Protein AF-A0A2R7NJY9-F1 (afdb_monomer)

pLDDT: mean 82.01, std 17.94, range [40.34, 98.06]

Structure (mmCIF, N/CA/C/O backbone):
data_AF-A0A2R7NJY9-F1
#
_entry.id   AF-A0A2R7NJY9-F1
#
loop_
_atom_site.group_PDB
_atom_site.id
_atom_site.type_symbol
_atom_site.label_atom_id
_atom_site.label_alt_id
_atom_site.label_comp_id
_atom_site.label_asym_id
_atom_site.label_entity_id
_atom_site.label_seq_id
_atom_site.pdbx_PDB_ins_code
_atom_site.Cartn_x
_atom_site.Cartn_y
_atom_site.Cartn_z
_atom_site.occupancy
_atom_site.B_iso_or_equiv
_atom_site.auth_seq_id
_atom_site.auth_comp_id
_atom_site.auth_asym_id
_atom_site.auth_atom_id
_atom_site.pdbx_PDB_model_num
ATOM 1 N N . MET A 1 1 ? -14.572 1.959 19.812 1.00 55.28 1 MET A N 1
ATOM 2 C CA . MET A 1 1 ? -13.324 1.965 19.019 1.00 55.28 1 MET A CA 1
ATOM 3 C C . MET A 1 1 ? -13.523 2.936 17.873 1.00 55.28 1 MET A C 1
ATOM 5 O O . MET A 1 1 ? -14.513 2.808 17.166 1.00 55.28 1 MET A O 1
ATOM 9 N N . THR A 1 2 ? -12.665 3.939 17.726 1.00 60.69 2 THR A N 1
ATOM 10 C CA . THR A 1 2 ? -12.685 4.832 16.561 1.00 60.69 2 THR A CA 1
ATOM 11 C C . THR A 1 2 ? -12.319 4.016 15.322 1.00 60.69 2 THR A C 1
ATOM 13 O O .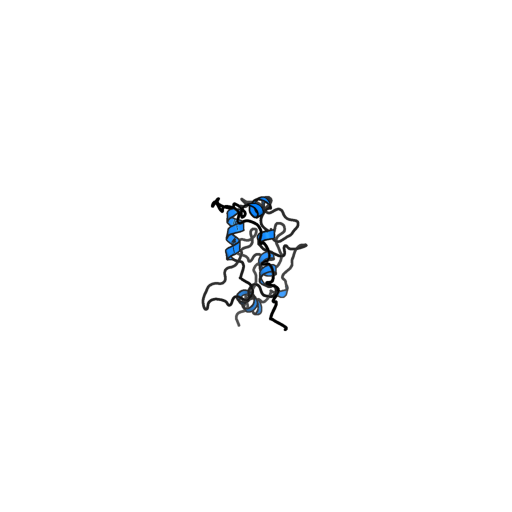 THR A 1 2 ? -11.205 3.511 15.219 1.00 60.69 2 THR A O 1
ATOM 16 N N . SER A 1 3 ? -13.273 3.818 14.407 1.00 81.19 3 SER A N 1
ATOM 17 C CA . SER A 1 3 ? -12.991 3.153 13.130 1.00 81.19 3 SER A CA 1
ATOM 18 C C . SER A 1 3 ? -12.286 4.140 12.207 1.00 81.19 3 SER A C 1
ATOM 20 O O . SER A 1 3 ? -12.718 5.291 12.104 1.00 81.19 3 SER A O 1
ATOM 22 N N . TRP A 1 4 ? -11.242 3.697 11.520 1.00 94.38 4 TRP A N 1
ATOM 23 C CA . TRP A 1 4 ? -10.560 4.488 10.498 1.00 94.38 4 TRP A CA 1
ATOM 24 C C . TRP A 1 4 ? -10.798 3.878 9.115 1.00 94.38 4 TRP A C 1
ATOM 26 O O . TRP A 1 4 ? -11.301 2.758 8.999 1.00 94.38 4 TRP A O 1
ATOM 36 N N . LYS A 1 5 ? -10.476 4.626 8.057 1.00 96.62 5 LYS A N 1
ATOM 37 C CA . LYS A 1 5 ? -10.644 4.183 6.669 1.00 96.62 5 LYS A CA 1
ATOM 38 C C . LYS A 1 5 ? -9.383 4.427 5.857 1.00 96.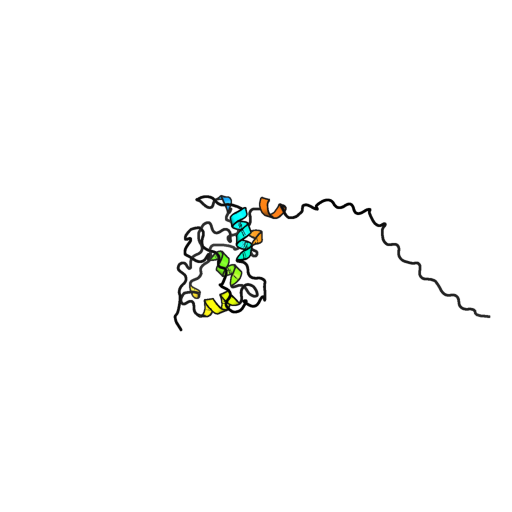62 5 LYS A C 1
ATOM 40 O O . LYS A 1 5 ? -8.704 5.440 6.033 1.00 96.62 5 LYS A O 1
ATOM 45 N N . LEU A 1 6 ? -9.109 3.518 4.929 1.00 96.56 6 LEU A N 1
ATOM 46 C CA . LEU A 1 6 ? -8.168 3.754 3.844 1.00 96.56 6 LEU A CA 1
ATOM 47 C C . LEU A 1 6 ? -8.738 4.826 2.909 1.00 96.56 6 LEU A C 1
ATOM 49 O O . LEU A 1 6 ? -9.911 4.753 2.541 1.00 96.56 6 LEU A O 1
ATOM 53 N N . LYS A 1 7 ? -7.901 5.783 2.494 1.00 96.50 7 LYS A N 1
ATOM 54 C CA . LYS A 1 7 ? -8.272 6.802 1.495 1.00 96.50 7 LYS A CA 1
ATOM 55 C C . LYS A 1 7 ? -8.524 6.207 0.110 1.00 96.50 7 LYS A C 1
ATOM 57 O O . LYS A 1 7 ? -9.349 6.717 -0.634 1.00 96.50 7 LYS A O 1
ATOM 62 N N . GLN A 1 8 ? -7.835 5.113 -0.207 1.00 96.12 8 GLN A N 1
ATOM 63 C CA . GLN A 1 8 ? -8.018 4.360 -1.439 1.00 96.12 8 GLN A CA 1
ATOM 64 C C . GLN A 1 8 ? -8.007 2.863 -1.143 1.00 96.12 8 GLN A C 1
ATOM 66 O O . GLN A 1 8 ? -7.253 2.392 -0.290 1.00 96.12 8 GLN A O 1
ATOM 71 N N . THR A 1 9 ? -8.825 2.117 -1.873 1.00 97.31 9 THR A N 1
ATOM 72 C CA . THR A 1 9 ? -8.912 0.655 -1.760 1.00 97.31 9 THR A CA 1
ATOM 73 C C . THR A 1 9 ? -8.623 -0.049 -3.084 1.00 97.31 9 THR A C 1
ATOM 75 O O . THR A 1 9 ? -8.345 -1.244 -3.102 1.00 97.31 9 THR A O 1
ATOM 78 N N . ALA A 1 10 ? -8.615 0.688 -4.197 1.00 97.69 10 ALA A N 1
ATOM 79 C CA . ALA A 1 10 ? -8.222 0.180 -5.504 1.00 97.69 10 ALA A CA 1
ATOM 80 C C . ALA A 1 10 ? -6.726 0.393 -5.744 1.00 97.69 10 ALA A C 1
ATOM 82 O O . ALA A 1 10 ? -6.212 1.492 -5.541 1.00 97.69 10 ALA A O 1
ATOM 83 N N . GLN A 1 11 ? -6.038 -0.640 -6.223 1.00 97.38 11 GLN A N 1
ATOM 84 C CA . GLN A 1 11 ? -4.660 -0.513 -6.684 1.00 97.38 11 GLN A CA 1
ATOM 85 C C . GLN A 1 11 ? -4.563 0.415 -7.905 1.00 97.38 11 GLN A C 1
ATOM 87 O O . GLN A 1 11 ? -5.423 0.377 -8.791 1.00 97.38 11 GLN A O 1
ATOM 92 N N . CYS A 1 12 ? -3.507 1.230 -7.960 1.00 94.44 12 CYS A N 1
ATOM 93 C CA . CYS A 1 12 ? -3.205 2.089 -9.103 1.00 94.44 12 CYS A CA 1
ATOM 94 C C . CYS A 1 12 ? -2.844 1.285 -10.360 1.00 94.44 12 CYS A C 1
ATOM 96 O O . CYS A 1 12 ? -2.425 0.126 -10.282 1.00 94.44 12 CYS A O 1
ATOM 98 N N . ALA A 1 13 ? -3.016 1.902 -11.533 1.00 93.38 13 ALA A N 1
ATOM 99 C CA . ALA A 1 13 ? -2.754 1.238 -12.807 1.00 93.38 13 ALA A CA 1
ATOM 100 C C . ALA A 1 13 ? -1.255 0.968 -12.993 1.00 93.38 13 ALA A C 1
ATOM 102 O O . ALA A 1 13 ? -0.884 -0.131 -13.387 1.00 93.38 13 ALA A O 1
ATOM 103 N N . LYS A 1 14 ? -0.385 1.914 -12.628 1.00 92.56 14 LYS A N 1
ATOM 104 C CA . LYS A 1 14 ? 1.073 1.781 -12.780 1.00 92.56 14 LYS A CA 1
ATOM 105 C C . LYS A 1 14 ? 1.782 1.316 -11.503 1.00 92.56 14 LYS A C 1
ATOM 107 O O . LYS A 1 14 ? 2.902 1.719 -11.220 1.00 92.56 14 LYS A O 1
ATOM 112 N N . CYS A 1 15 ? 1.124 0.507 -10.669 1.00 94.12 15 CYS A N 1
ATOM 113 C CA . CYS A 1 15 ? 1.724 0.030 -9.419 1.00 94.12 15 CYS A CA 1
ATOM 114 C C . CYS A 1 15 ? 2.919 -0.908 -9.689 1.00 94.12 15 CYS A C 1
ATOM 116 O O . CYS A 1 15 ? 2.684 -1.953 -10.294 1.00 94.12 15 CYS A O 1
ATOM 118 N N . PRO A 1 16 ? 4.132 -0.641 -9.156 1.00 94.31 16 PRO A N 1
ATOM 119 C CA . PRO A 1 16 ? 5.288 -1.542 -9.288 1.00 94.31 16 PRO A CA 1
ATOM 120 C C . PRO A 1 16 ? 5.100 -2.935 -8.692 1.00 94.31 16 PRO A C 1
ATOM 122 O O . PRO A 1 16 ? 5.879 -3.835 -8.961 1.00 94.31 16 PRO A O 1
ATOM 125 N N . TRP A 1 17 ? 4.089 -3.118 -7.841 1.00 96.25 17 TRP A N 1
ATOM 126 C CA . TRP A 1 17 ? 3.757 -4.433 -7.299 1.00 96.25 17 TRP A CA 1
ATOM 127 C C . TRP A 1 17 ? 3.109 -5.355 -8.335 1.00 96.25 17 TRP A C 1
ATOM 129 O O . TRP A 1 17 ? 3.060 -6.560 -8.105 1.00 96.25 17 TRP A O 1
ATOM 139 N N . ARG A 1 18 ? 2.621 -4.826 -9.462 1.00 96.50 18 ARG A N 1
ATOM 140 C CA . ARG A 1 18 ? 2.079 -5.631 -10.560 1.00 96.50 18 ARG A CA 1
ATOM 141 C C . ARG A 1 18 ? 3.209 -6.183 -11.422 1.00 96.50 18 ARG A C 1
ATOM 143 O O . ARG A 1 18 ? 4.109 -5.441 -11.787 1.00 96.50 18 ARG A O 1
ATOM 150 N N . VAL A 1 19 ? 3.097 -7.450 -11.813 1.00 96.38 19 VAL A N 1
ATOM 151 C CA . VAL A 1 19 ? 4.137 -8.145 -12.601 1.00 96.38 19 VAL A CA 1
ATOM 152 C C . VAL A 1 19 ? 4.290 -7.637 -14.035 1.00 96.38 19 VAL A C 1
ATOM 154 O O . VAL A 1 19 ? 5.273 -7.944 -14.698 1.00 96.38 19 VAL A O 1
ATOM 157 N N . ASP A 1 20 ? 3.292 -6.915 -14.534 1.00 94.50 20 ASP A N 1
ATOM 158 C CA . ASP A 1 20 ? 3.198 -6.426 -15.908 1.00 94.50 20 ASP A CA 1
ATOM 159 C C . ASP A 1 20 ? 3.385 -4.904 -16.010 1.00 94.50 20 ASP A C 1
ATOM 161 O O . ASP A 1 20 ? 2.995 -4.299 -17.006 1.00 94.50 20 ASP A O 1
ATOM 165 N N . VAL A 1 21 ? 3.952 -4.274 -14.977 1.00 93.12 21 VAL A N 1
ATOM 166 C CA . VAL A 1 21 ? 4.284 -2.844 -14.959 1.00 93.12 21 VAL A CA 1
ATOM 167 C C . VAL A 1 21 ? 5.794 -2.675 -14.903 1.00 93.12 21 VAL A C 1
ATOM 169 O O . VAL A 1 21 ? 6.438 -3.198 -13.999 1.00 93.12 21 VAL A O 1
ATOM 172 N N . ASP A 1 22 ? 6.346 -1.872 -15.813 1.00 91.38 22 ASP A N 1
ATOM 173 C CA . ASP A 1 22 ? 7.704 -1.351 -15.670 1.00 91.38 22 ASP A CA 1
ATOM 174 C C . ASP A 1 22 ? 7.677 -0.085 -14.790 1.00 91.38 22 ASP A C 1
ATOM 176 O O . ASP A 1 22 ? 7.029 0.905 -15.156 1.00 91.38 22 ASP A O 1
ATOM 180 N N . PRO A 1 23 ? 8.366 -0.068 -13.631 1.00 91.12 23 PRO A N 1
ATOM 181 C CA . PRO A 1 23 ? 8.435 1.111 -12.774 1.00 91.12 23 PRO A CA 1
ATOM 182 C C . PRO A 1 23 ? 8.960 2.374 -13.479 1.00 91.12 23 PRO A C 1
ATOM 184 O O . PRO A 1 23 ? 8.586 3.476 -13.077 1.00 91.12 23 PRO A O 1
ATOM 187 N N . HIS A 1 24 ? 9.774 2.249 -14.536 1.00 90.00 24 HIS A N 1
ATOM 188 C CA . HIS A 1 24 ? 10.270 3.402 -15.301 1.00 90.00 24 HIS A CA 1
ATOM 189 C C . HIS A 1 24 ? 9.168 4.158 -16.047 1.00 90.00 24 HIS A C 1
ATOM 191 O O . HIS A 1 24 ? 9.342 5.329 -16.383 1.00 90.00 24 HIS A O 1
ATOM 197 N N . GLU A 1 25 ? 8.016 3.529 -16.275 1.00 87.50 25 GLU A N 1
ATOM 198 C CA . GLU A 1 25 ? 6.869 4.172 -16.912 1.00 87.50 25 GLU A CA 1
ATOM 199 C C . GLU A 1 25 ? 6.023 5.000 -15.933 1.00 87.50 25 GLU A C 1
ATOM 201 O O . GLU A 1 25 ? 5.030 5.619 -16.345 1.00 87.50 25 GLU A O 1
ATOM 206 N N . ILE A 1 26 ? 6.366 5.017 -14.639 1.00 85.56 26 ILE A N 1
ATOM 207 C CA . ILE A 1 26 ? 5.688 5.856 -13.649 1.00 85.56 26 ILE A CA 1
ATOM 208 C C . ILE A 1 26 ? 5.965 7.333 -13.969 1.00 85.56 26 ILE A C 1
ATOM 210 O O . ILE A 1 26 ? 7.126 7.751 -14.026 1.00 85.56 26 ILE A O 1
ATOM 214 N N . PRO A 1 27 ? 4.915 8.149 -14.182 1.00 77.50 27 PRO A N 1
ATOM 215 C CA . PRO A 1 27 ? 5.086 9.560 -14.502 1.00 77.50 27 PRO A CA 1
ATOM 216 C C . PRO A 1 27 ? 5.702 10.333 -13.324 1.00 77.50 27 PRO A C 1
ATOM 218 O O . PRO A 1 27 ? 5.582 9.931 -12.170 1.00 77.50 27 PRO A O 1
ATOM 221 N N . ASN A 1 28 ? 6.298 11.492 -13.620 1.00 73.69 28 ASN A N 1
ATOM 222 C CA . ASN A 1 28 ? 6.808 12.460 -12.634 1.00 73.69 28 ASN A CA 1
ATOM 223 C C . ASN A 1 28 ? 8.074 12.047 -11.857 1.00 73.69 28 ASN A C 1
ATOM 225 O O . ASN A 1 28 ? 8.282 12.487 -10.729 1.00 73.69 28 ASN A O 1
ATOM 229 N N . GLY A 1 29 ? 8.972 11.281 -12.483 1.00 75.00 29 GLY A N 1
ATOM 230 C CA . GLY A 1 29 ? 10.345 11.126 -11.985 1.00 75.00 29 GLY A CA 1
ATOM 231 C C . GLY A 1 29 ? 10.549 9.924 -11.068 1.00 75.00 29 GLY A C 1
ATOM 232 O O . GLY A 1 29 ? 11.008 10.070 -9.930 1.00 75.00 29 GLY A O 1
ATOM 233 N N . TYR A 1 30 ? 10.252 8.729 -11.589 1.00 89.31 30 TYR A N 1
ATOM 234 C CA . TYR A 1 30 ? 10.693 7.475 -10.987 1.00 89.31 30 TYR A CA 1
ATOM 235 C C . TYR A 1 30 ? 12.210 7.485 -10.730 1.00 89.31 30 TYR A C 1
ATOM 237 O O . TYR A 1 30 ? 13.000 7.925 -11.563 1.00 89.31 30 TYR A O 1
ATOM 245 N N . SER A 1 31 ? 12.612 6.988 -9.561 1.00 91.62 31 SER A N 1
ATOM 246 C CA . SER A 1 31 ? 14.009 6.863 -9.153 1.00 91.62 31 SER A CA 1
ATOM 247 C C . SER A 1 31 ? 14.217 5.499 -8.514 1.00 91.62 31 SER A C 1
ATOM 249 O O . SER A 1 31 ? 13.525 5.146 -7.556 1.00 91.62 31 SER A O 1
ATOM 251 N N . VAL A 1 32 ? 15.193 4.757 -9.036 1.00 92.62 32 VAL A N 1
ATOM 252 C CA . VAL A 1 32 ? 15.575 3.434 -8.530 1.00 92.62 32 VAL A CA 1
ATOM 253 C C . VAL A 1 32 ? 16.009 3.513 -7.067 1.00 92.62 32 VAL A C 1
ATOM 255 O O . VAL A 1 32 ? 15.539 2.716 -6.263 1.00 92.62 32 VAL A O 1
ATOM 258 N N . ASP A 1 33 ? 16.812 4.511 -6.692 1.00 93.00 33 ASP A N 1
ATOM 259 C CA . ASP A 1 33 ? 17.287 4.680 -5.312 1.00 93.00 33 ASP A CA 1
ATOM 260 C C . ASP A 1 33 ? 16.136 4.939 -4.336 1.00 93.00 33 ASP A C 1
ATOM 262 O O . ASP A 1 33 ? 16.065 4.336 -3.263 1.00 93.00 33 ASP A O 1
ATOM 266 N N . LYS A 1 34 ? 15.184 5.802 -4.723 1.00 91.88 34 LYS A N 1
ATOM 267 C CA . LYS A 1 34 ? 13.978 6.046 -3.918 1.00 91.88 34 LYS A CA 1
ATOM 268 C C . LYS A 1 34 ? 13.128 4.789 -3.801 1.00 91.88 34 LYS A C 1
ATOM 270 O O . LYS A 1 34 ? 12.600 4.528 -2.724 1.00 91.88 34 LYS A O 1
ATOM 275 N N . HIS A 1 35 ? 13.003 4.016 -4.882 1.00 93.94 35 HIS A N 1
ATOM 276 C CA . HIS A 1 35 ? 12.299 2.741 -4.847 1.00 93.94 35 HIS A CA 1
ATOM 277 C C . HIS A 1 35 ? 13.001 1.781 -3.887 1.00 93.94 35 HIS A C 1
ATOM 279 O O . HIS A 1 35 ? 12.361 1.320 -2.955 1.00 93.94 35 HIS A O 1
ATOM 285 N N . ALA A 1 36 ? 14.308 1.560 -4.023 1.00 94.94 36 ALA A N 1
ATOM 286 C CA . ALA A 1 36 ? 15.084 0.682 -3.149 1.00 94.94 36 ALA A CA 1
ATOM 287 C C . ALA A 1 36 ? 14.984 1.080 -1.665 1.00 94.94 36 ALA A C 1
ATOM 289 O O . ALA A 1 36 ? 14.821 0.216 -0.803 1.00 94.94 36 ALA A O 1
ATOM 290 N N . ALA A 1 37 ? 14.976 2.380 -1.351 1.00 94.56 37 ALA A N 1
ATOM 291 C CA . ALA A 1 37 ? 14.806 2.879 0.017 1.00 94.56 37 ALA A CA 1
ATOM 292 C C . ALA A 1 37 ? 13.466 2.466 0.667 1.00 94.56 37 ALA A C 1
ATOM 294 O O . ALA A 1 37 ? 13.358 2.408 1.900 1.00 94.56 37 ALA A O 1
ATOM 295 N N . LEU A 1 38 ? 12.453 2.111 -0.134 1.00 94.88 38 LEU A N 1
ATOM 296 C CA . LEU A 1 38 ? 11.183 1.575 0.356 1.00 94.88 38 LEU A CA 1
ATOM 297 C C . LEU A 1 38 ? 11.310 0.187 1.000 1.00 94.88 38 LEU A C 1
ATOM 299 O O . LEU A 1 38 ? 10.380 -0.209 1.706 1.00 94.88 38 LEU A O 1
ATOM 303 N N . ALA A 1 39 ? 12.448 -0.505 0.864 1.00 95.00 39 ALA A N 1
ATOM 304 C CA . ALA A 1 39 ? 12.762 -1.716 1.631 1.00 95.00 39 ALA A CA 1
ATOM 305 C C . ALA A 1 39 ? 12.577 -1.493 3.142 1.00 95.00 39 ALA A C 1
ATOM 307 O O . ALA A 1 39 ? 12.120 -2.372 3.867 1.00 95.00 39 ALA A O 1
ATOM 308 N N . SER A 1 40 ? 12.838 -0.270 3.616 1.00 93.25 40 SER A N 1
ATOM 309 C CA . SER A 1 40 ? 12.611 0.129 5.008 1.00 93.25 40 SER A CA 1
ATOM 310 C C . SER A 1 40 ? 11.142 0.045 5.455 1.00 93.25 40 SER A C 1
ATOM 312 O O . SER A 1 40 ? 10.863 0.035 6.648 1.00 93.25 40 SER A O 1
ATOM 314 N N . THR A 1 41 ? 10.183 -0.041 4.533 1.00 94.12 41 THR A N 1
ATOM 315 C CA . THR A 1 41 ? 8.751 -0.217 4.834 1.00 94.12 41 THR A CA 1
ATOM 316 C C . THR A 1 41 ? 8.312 -1.684 4.844 1.00 94.12 41 THR A C 1
ATOM 318 O O . THR A 1 41 ? 7.145 -1.974 5.112 1.00 94.12 41 THR A O 1
ATOM 321 N N . ILE A 1 42 ? 9.217 -2.614 4.536 1.00 94.12 42 ILE A N 1
ATOM 322 C CA . ILE A 1 42 ? 8.963 -4.053 4.539 1.00 94.12 42 ILE A CA 1
ATOM 323 C C . ILE A 1 42 ? 9.281 -4.588 5.936 1.00 94.12 42 ILE A C 1
ATOM 325 O O . ILE A 1 42 ? 10.385 -4.408 6.449 1.00 94.12 42 ILE A O 1
ATOM 329 N N . ALA A 1 43 ? 8.297 -5.209 6.583 1.00 91.44 43 ALA A N 1
ATOM 330 C CA . ALA A 1 43 ? 8.507 -5.830 7.884 1.00 91.44 43 ALA A CA 1
ATOM 331 C C . ALA A 1 43 ? 9.218 -7.183 7.733 1.00 91.44 43 ALA A C 1
ATOM 333 O O . ALA A 1 43 ? 8.935 -7.946 6.809 1.00 91.44 43 ALA A O 1
ATOM 334 N N . ALA A 1 44 ? 10.134 -7.476 8.659 1.00 86.44 44 ALA A N 1
ATOM 335 C CA . ALA A 1 44 ? 10.759 -8.787 8.746 1.00 86.44 44 ALA A CA 1
ATOM 336 C C . ALA A 1 44 ? 9.721 -9.820 9.219 1.00 86.44 44 ALA A C 1
ATOM 338 O O . ALA A 1 44 ? 9.033 -9.561 10.215 1.00 86.44 44 ALA A O 1
ATOM 339 N N . PRO A 1 45 ? 9.602 -10.984 8.556 1.00 82.19 45 PRO A N 1
ATOM 340 C CA . PRO A 1 45 ? 8.591 -11.950 8.931 1.00 82.19 45 PRO A CA 1
ATOM 341 C C . PRO A 1 45 ? 8.701 -12.409 10.388 1.00 82.19 45 PRO A C 1
ATOM 343 O O . PRO A 1 45 ? 9.777 -12.767 10.860 1.00 82.19 45 PRO A O 1
ATOM 346 N N . GLY A 1 46 ? 7.582 -12.397 11.111 1.00 78.88 46 GLY A N 1
ATOM 347 C CA . GLY A 1 46 ? 7.516 -12.791 12.521 1.00 78.88 46 GLY A CA 1
ATOM 348 C C . GLY A 1 46 ? 8.100 -11.775 13.508 1.00 78.88 46 GLY A C 1
ATOM 349 O O . GLY A 1 46 ? 8.013 -12.005 14.714 1.00 78.88 46 GLY A O 1
ATOM 350 N N . ALA A 1 47 ? 8.647 -10.648 13.040 1.00 83.12 47 ALA A N 1
ATOM 351 C CA . ALA A 1 47 ? 9.118 -9.595 13.928 1.00 83.12 47 ALA A CA 1
ATOM 352 C C . ALA A 1 47 ? 7.948 -8.974 14.704 1.00 83.12 47 ALA A C 1
ATOM 354 O O . ALA A 1 47 ? 6.892 -8.647 14.147 1.00 83.12 47 ALA A O 1
ATOM 355 N N . LEU A 1 48 ? 8.148 -8.801 16.009 1.00 81.75 48 LEU A N 1
ATOM 356 C CA . LEU A 1 48 ? 7.216 -8.063 16.847 1.00 81.75 48 LEU A CA 1
ATOM 357 C C . LEU A 1 48 ? 7.407 -6.556 16.624 1.00 81.75 48 LEU A C 1
ATOM 359 O O . LEU A 1 48 ? 8.535 -6.115 16.409 1.00 81.75 48 LEU A O 1
ATOM 363 N N . PRO A 1 49 ? 6.330 -5.753 16.672 1.00 80.38 49 PRO A N 1
ATOM 364 C CA . PRO A 1 49 ? 6.481 -4.307 16.696 1.00 80.38 49 PRO A CA 1
ATOM 365 C C . PRO A 1 49 ? 7.214 -3.859 17.954 1.00 80.38 49 PRO A C 1
ATOM 367 O O . PRO A 1 49 ? 6.855 -4.270 19.059 1.00 80.38 49 PRO A O 1
ATOM 370 N N . ASP A 1 50 ? 8.156 -2.938 17.785 1.00 83.38 50 ASP A N 1
ATOM 371 C CA . ASP A 1 50 ? 8.724 -2.200 18.906 1.00 83.38 50 ASP A CA 1
ATOM 372 C C . ASP A 1 50 ? 7.610 -1.391 19.597 1.00 83.38 50 ASP A C 1
ATOM 374 O O . ASP A 1 50 ? 6.893 -0.628 18.931 1.00 83.38 50 ASP A O 1
ATOM 378 N N . PRO A 1 51 ? 7.419 -1.536 20.922 1.00 82.31 51 PRO A N 1
ATOM 379 C CA . PRO A 1 51 ? 6.384 -0.808 21.642 1.00 82.31 51 PRO A CA 1
ATOM 380 C C . PRO A 1 51 ? 6.505 0.708 21.438 1.00 82.31 51 PRO A C 1
ATOM 382 O O . PRO A 1 51 ? 7.535 1.310 21.724 1.00 82.31 51 PRO A O 1
ATOM 385 N N . GLY A 1 52 ? 5.435 1.335 20.945 1.00 82.62 52 GLY A N 1
ATOM 386 C CA . GLY A 1 52 ? 5.378 2.783 20.716 1.00 82.62 52 GLY A CA 1
ATOM 387 C C . GLY A 1 52 ? 6.070 3.280 19.441 1.00 82.62 52 GLY A C 1
ATOM 388 O O . GLY A 1 52 ? 5.931 4.461 19.118 1.00 82.62 52 GLY A O 1
ATOM 389 N N . ALA A 1 53 ? 6.757 2.420 18.683 1.00 85.50 53 ALA A N 1
ATOM 390 C CA . ALA A 1 53 ? 7.345 2.822 17.412 1.00 85.50 53 ALA A CA 1
ATOM 391 C C . ALA A 1 53 ? 6.254 3.114 16.362 1.00 85.50 53 ALA A C 1
ATOM 393 O O . ALA A 1 53 ? 5.249 2.395 16.279 1.00 85.50 53 ALA A O 1
ATOM 394 N N . PRO A 1 54 ? 6.425 4.157 15.530 1.00 87.25 54 PRO A N 1
ATOM 395 C CA . PRO A 1 54 ? 5.488 4.436 14.456 1.00 87.25 54 PRO A CA 1
ATOM 396 C C . PRO A 1 54 ? 5.534 3.329 13.396 1.00 87.25 54 PRO A C 1
ATOM 398 O O . PRO A 1 54 ? 6.597 2.830 13.024 1.00 87.25 54 PRO A O 1
ATOM 401 N N . LEU A 1 55 ? 4.366 2.981 12.852 1.00 88.81 55 LEU A N 1
ATOM 402 C CA . LEU A 1 55 ? 4.285 2.062 11.722 1.00 88.81 55 LEU A CA 1
ATOM 403 C C . LEU A 1 55 ? 4.878 2.735 10.478 1.00 88.81 55 LEU A C 1
ATOM 405 O O . LEU A 1 55 ? 4.345 3.740 10.005 1.00 88.81 55 LEU A O 1
ATOM 409 N N . ARG A 1 56 ? 5.950 2.163 9.925 1.00 91.44 56 ARG A N 1
ATOM 410 C CA . ARG A 1 56 ? 6.479 2.571 8.618 1.00 91.44 56 ARG A CA 1
ATOM 411 C C . ARG A 1 56 ? 5.526 2.087 7.528 1.00 91.44 56 ARG A C 1
ATOM 413 O O . ARG A 1 56 ? 5.227 0.897 7.454 1.00 91.44 56 ARG A O 1
ATOM 420 N N . VAL A 1 57 ? 5.032 3.014 6.714 1.00 93.06 57 VAL A N 1
ATOM 421 C CA . VAL A 1 57 ? 4.037 2.751 5.668 1.00 93.06 57 VAL A CA 1
ATOM 422 C C . VAL A 1 57 ? 4.543 3.224 4.313 1.00 93.06 57 VAL A C 1
ATOM 424 O O . VAL A 1 57 ? 5.285 4.200 4.229 1.00 93.06 57 VAL A O 1
ATOM 427 N N . MET A 1 58 ? 4.120 2.541 3.250 1.00 94.88 58 MET A N 1
ATOM 428 C CA . MET A 1 58 ? 4.380 2.963 1.876 1.00 94.88 58 MET A CA 1
ATOM 429 C C . MET A 1 58 ? 3.201 3.780 1.338 1.00 94.88 58 MET A C 1
ATOM 431 O O . MET A 1 58 ? 2.063 3.299 1.317 1.00 94.88 58 MET A O 1
ATOM 435 N N . ALA A 1 59 ? 3.486 4.993 0.868 1.00 93.44 59 ALA A N 1
ATOM 436 C CA . ALA A 1 59 ? 2.522 5.837 0.172 1.00 93.44 59 ALA A CA 1
ATOM 437 C C . ALA A 1 59 ? 2.285 5.370 -1.275 1.00 93.44 59 ALA A C 1
ATOM 439 O O . ALA A 1 59 ? 3.136 4.730 -1.894 1.00 93.44 59 ALA A O 1
ATOM 440 N N . CYS A 1 60 ? 1.114 5.683 -1.823 1.00 93.00 60 CYS A N 1
ATOM 441 C CA . CYS A 1 60 ? 0.808 5.497 -3.237 1.00 93.00 60 CYS A CA 1
ATOM 442 C C . CYS A 1 60 ? 1.520 6.561 -4.079 1.00 93.00 60 CYS A C 1
ATOM 444 O O . CYS A 1 60 ? 1.471 7.738 -3.745 1.00 93.00 60 CYS A O 1
ATOM 446 N N . HIS A 1 61 ? 2.116 6.171 -5.208 1.00 88.56 61 HIS A N 1
ATOM 447 C CA . HIS A 1 61 ? 2.779 7.129 -6.100 1.00 88.56 61 HIS A CA 1
ATOM 448 C C . HIS A 1 61 ? 1.794 8.024 -6.879 1.00 88.56 61 HIS A C 1
ATOM 450 O O . HIS A 1 61 ? 2.178 9.097 -7.321 1.00 88.56 61 HIS A O 1
ATOM 456 N N . GLU A 1 62 ? 0.536 7.599 -7.063 1.00 89.06 62 GLU A N 1
ATOM 457 C CA . GLU A 1 62 ? -0.510 8.424 -7.703 1.00 89.06 62 GLU A CA 1
ATOM 458 C C . GLU A 1 62 ? -1.254 9.306 -6.686 1.00 89.06 62 GLU A C 1
ATOM 460 O O . GLU A 1 62 ? -1.941 10.254 -7.054 1.00 89.06 62 GLU A O 1
ATOM 465 N N . THR A 1 63 ? -1.184 8.972 -5.397 1.00 88.38 63 THR A N 1
ATOM 466 C CA . THR A 1 63 ? -1.955 9.627 -4.332 1.00 88.38 63 THR A CA 1
ATOM 467 C C . THR A 1 63 ? -1.109 9.615 -3.067 1.00 88.38 63 THR A C 1
ATOM 469 O O . THR A 1 63 ? -1.260 8.746 -2.209 1.00 88.38 63 THR A O 1
ATOM 472 N N . GLU A 1 64 ? -0.156 10.546 -2.993 1.00 83.12 64 GLU A N 1
ATOM 473 C CA . GLU A 1 64 ? 0.935 10.556 -2.001 1.00 83.12 64 GLU A CA 1
ATOM 474 C C . GLU A 1 64 ? 0.457 10.521 -0.540 1.00 83.12 64 GLU A C 1
ATOM 476 O O . GLU A 1 64 ? 1.189 10.106 0.355 1.00 83.12 64 GLU A O 1
ATOM 481 N N . ASP A 1 65 ? -0.792 10.907 -0.279 1.00 90.12 65 ASP A N 1
ATOM 482 C CA . ASP A 1 65 ? -1.392 10.919 1.051 1.00 90.12 65 ASP A CA 1
ATOM 483 C C . ASP A 1 65 ? -2.181 9.635 1.398 1.00 90.12 65 ASP A C 1
ATOM 485 O O . ASP A 1 65 ? -2.798 9.566 2.472 1.00 90.12 65 ASP A O 1
ATOM 489 N N . ALA A 1 66 ? -2.166 8.627 0.518 1.00 94.81 66 ALA A N 1
ATOM 490 C CA . ALA A 1 66 ? -2.862 7.350 0.643 1.00 94.81 66 ALA A CA 1
ATOM 491 C C . ALA A 1 66 ? -1.893 6.156 0.720 1.00 94.81 66 ALA A C 1
ATOM 493 O O . ALA A 1 66 ? -0.782 6.185 0.199 1.00 94.81 66 ALA A O 1
ATOM 494 N N . HIS A 1 67 ? -2.329 5.058 1.345 1.00 96.69 67 HIS A N 1
ATOM 495 C CA . HIS A 1 67 ? -1.525 3.835 1.433 1.00 96.69 67 HIS A CA 1
ATOM 496 C C . HIS A 1 67 ? -1.427 3.144 0.064 1.00 96.69 67 HIS A C 1
ATOM 498 O O . HIS A 1 67 ? -2.422 3.014 -0.657 1.00 96.69 67 HIS A O 1
ATOM 504 N N . CYS A 1 68 ? -0.247 2.629 -0.276 1.00 96.88 68 CYS A N 1
ATOM 505 C CA . CYS A 1 68 ? -0.065 1.791 -1.457 1.00 96.88 68 CYS A CA 1
ATOM 506 C C . CYS A 1 68 ? -0.791 0.445 -1.280 1.00 96.88 68 CYS A C 1
ATOM 508 O O . CYS A 1 68 ? -0.466 -0.333 -0.384 1.00 96.88 68 CYS A O 1
ATOM 510 N N . VAL A 1 69 ? -1.761 0.145 -2.152 1.00 97.81 69 VAL A N 1
ATOM 511 C CA . VAL A 1 69 ? -2.570 -1.090 -2.072 1.00 97.81 69 VAL A CA 1
ATOM 512 C C . VAL A 1 69 ? -1.745 -2.345 -2.368 1.00 97.81 69 VAL A C 1
ATOM 514 O O . VAL A 1 69 ? -1.923 -3.351 -1.686 1.00 97.81 69 VAL A O 1
ATOM 517 N N . GLY A 1 70 ? -0.813 -2.284 -3.328 1.00 97.19 70 GLY A N 1
ATOM 518 C CA . GLY A 1 70 ? 0.098 -3.403 -3.610 1.00 97.19 70 GLY A CA 1
ATOM 519 C C . GLY A 1 70 ? 0.969 -3.748 -2.397 1.00 97.19 70 GLY A C 1
ATOM 520 O O . GLY A 1 70 ? 1.053 -4.905 -1.993 1.00 97.19 70 GLY A O 1
ATOM 521 N N . TRP A 1 71 ? 1.505 -2.723 -1.729 1.00 97.38 71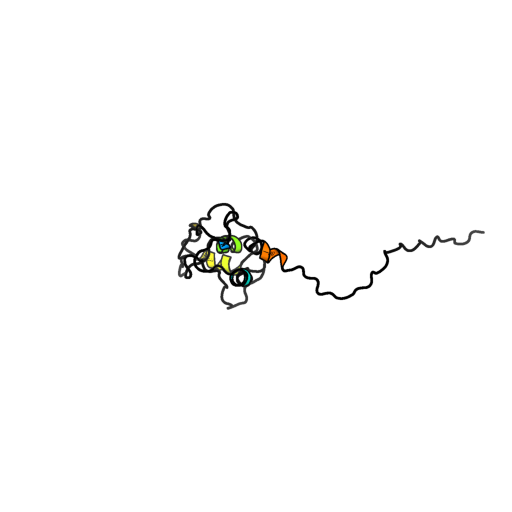 TRP A N 1
ATOM 522 C CA . TRP A 1 71 ? 2.253 -2.893 -0.484 1.00 97.38 71 TRP A CA 1
ATOM 523 C C . TRP A 1 71 ? 1.384 -3.419 0.657 1.00 97.38 71 TRP A C 1
ATOM 525 O O . TRP A 1 71 ? 1.812 -4.333 1.354 1.00 97.38 71 TRP A O 1
ATOM 535 N N . LEU A 1 72 ? 0.162 -2.898 0.843 1.00 97.31 72 LEU A N 1
ATOM 536 C CA . LEU A 1 72 ? -0.764 -3.418 1.858 1.00 97.31 72 LEU A CA 1
ATOM 537 C C . LEU A 1 72 ? -1.005 -4.911 1.654 1.00 97.31 72 LEU A C 1
ATOM 539 O O . LEU A 1 72 ? -0.912 -5.674 2.609 1.00 97.31 72 LEU A O 1
ATOM 543 N N . HIS A 1 73 ? -1.284 -5.331 0.419 1.00 96.50 73 HIS A N 1
ATOM 544 C CA . HIS A 1 73 ? -1.503 -6.736 0.105 1.00 96.50 73 HIS A CA 1
ATOM 545 C C . HIS A 1 73 ? -0.287 -7.597 0.450 1.00 96.50 73 HIS A C 1
ATOM 547 O O . HIS A 1 73 ? -0.442 -8.598 1.148 1.00 96.50 73 HIS A O 1
ATOM 553 N N . HIS A 1 74 ? 0.913 -7.169 0.052 1.00 95.81 74 HIS A N 1
ATOM 554 C CA . HIS A 1 74 ? 2.142 -7.864 0.418 1.00 95.81 74 HIS A CA 1
ATOM 555 C C . HIS A 1 74 ? 2.317 -7.931 1.945 1.00 95.81 74 HIS A C 1
ATOM 557 O O . HIS A 1 74 ? 2.479 -9.008 2.510 1.00 95.81 74 HIS A O 1
ATOM 563 N N . GLN A 1 75 ? 2.241 -6.803 2.656 1.00 95.31 75 GLN A N 1
ATOM 564 C CA . GLN A 1 75 ? 2.502 -6.745 4.100 1.00 95.31 75 GLN A CA 1
ATOM 565 C C . GLN A 1 75 ? 1.430 -7.432 4.961 1.00 95.31 75 GLN A C 1
ATOM 567 O O . GLN A 1 75 ? 1.724 -7.866 6.076 1.00 95.31 75 GLN A O 1
ATOM 572 N N . LEU A 1 76 ? 0.195 -7.551 4.467 1.00 94.06 76 LEU A N 1
ATOM 573 C CA . LEU A 1 76 ? -0.887 -8.271 5.146 1.00 94.06 76 LEU A CA 1
ATOM 574 C C . LEU A 1 76 ? -0.814 -9.791 4.968 1.00 94.06 76 LEU A C 1
ATOM 576 O O . LEU A 1 76 ? -1.521 -10.513 5.680 1.00 94.06 76 LEU A O 1
ATOM 580 N N . GLY A 1 77 ? 0.066 -10.273 4.085 1.00 86.12 77 GLY A N 1
ATOM 58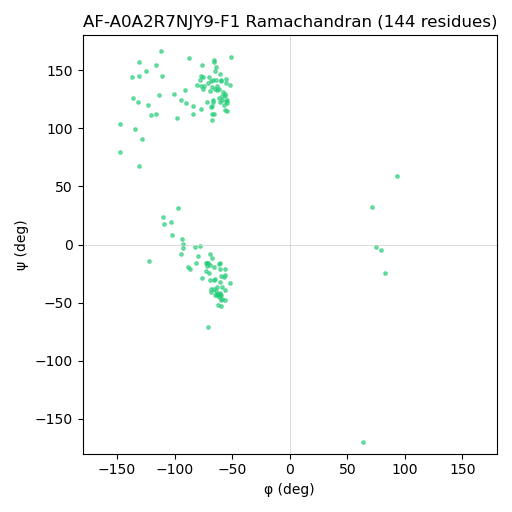1 C CA . GLY A 1 77 ? 0.399 -11.685 3.941 1.00 86.12 77 GLY A CA 1
ATOM 582 C C . GLY A 1 77 ? 0.779 -12.352 5.268 1.00 86.12 77 GLY A C 1
ATOM 583 O O . GLY A 1 77 ? 1.070 -11.704 6.282 1.00 86.12 77 GLY A O 1
ATOM 584 N N . GLN A 1 78 ? 0.715 -13.682 5.299 1.00 75.88 78 GLN A N 1
ATOM 585 C CA . GLN A 1 78 ? 1.081 -14.439 6.492 1.00 75.88 78 GLN A CA 1
ATOM 586 C C . GLN A 1 78 ? 2.554 -14.201 6.839 1.00 75.88 78 GLN A C 1
ATOM 588 O O . GLN A 1 78 ? 3.414 -14.226 5.969 1.00 75.88 78 GLN A O 1
ATOM 593 N N . GLY A 1 79 ? 2.831 -13.948 8.117 1.00 69.50 79 GLY A N 1
ATOM 594 C CA . GLY A 1 79 ? 4.188 -13.729 8.608 1.00 69.50 79 GLY A CA 1
ATOM 595 C C . GLY A 1 79 ? 4.722 -12.312 8.417 1.00 69.50 79 GLY A C 1
ATOM 596 O O . GLY A 1 79 ? 5.538 -11.922 9.230 1.00 69.50 79 GLY A O 1
ATOM 597 N N . ASN A 1 80 ? 4.233 -11.515 7.460 1.00 82.25 80 ASN A N 1
ATOM 598 C CA . ASN A 1 80 ? 4.911 -10.281 7.040 1.00 82.25 80 ASN A CA 1
ATOM 599 C C . ASN A 1 80 ? 4.868 -9.140 8.071 1.00 82.25 80 ASN A C 1
ATOM 601 O O . ASN A 1 80 ? 5.889 -8.833 8.674 1.00 82.25 80 ASN A O 1
ATOM 605 N N . ASN A 1 81 ? 3.714 -8.501 8.304 1.00 91.62 81 ASN A N 1
ATOM 606 C CA . ASN A 1 81 ? 3.638 -7.318 9.173 1.00 91.62 81 ASN A CA 1
ATOM 607 C C . ASN A 1 81 ? 2.550 -7.451 10.249 1.00 91.62 81 ASN A C 1
ATOM 609 O O . ASN A 1 81 ? 1.392 -7.075 10.047 1.00 91.62 81 ASN A O 1
ATOM 613 N N . LEU A 1 82 ? 2.920 -7.983 11.419 1.00 89.00 82 LEU A N 1
ATOM 614 C CA . LEU A 1 82 ? 1.979 -8.219 12.520 1.00 89.00 82 LEU A CA 1
ATOM 615 C C . LEU A 1 82 ? 1.319 -6.924 13.017 1.00 89.00 82 LEU A C 1
ATOM 617 O O . LEU A 1 82 ? 0.108 -6.890 13.236 1.00 89.00 82 LEU A O 1
ATOM 621 N N . ALA A 1 83 ? 2.093 -5.846 13.142 1.00 89.75 83 ALA A N 1
ATOM 622 C CA . ALA A 1 83 ? 1.602 -4.549 13.598 1.00 89.75 83 ALA A CA 1
ATOM 623 C C . ALA A 1 83 ? 0.532 -3.976 12.659 1.00 89.75 83 ALA A C 1
ATOM 625 O O . ALA A 1 83 ? -0.532 -3.535 13.101 1.00 89.75 83 ALA A O 1
ATOM 626 N N . LEU A 1 84 ? 0.785 -4.040 11.348 1.00 92.88 84 LEU A N 1
ATOM 627 C CA . LEU A 1 84 ? -0.176 -3.631 10.331 1.00 92.88 84 LEU A CA 1
ATOM 628 C C . LEU A 1 84 ? -1.433 -4.505 10.373 1.00 92.88 84 LEU A C 1
ATOM 630 O O . LEU A 1 84 ? -2.537 -3.970 10.303 1.00 92.88 84 LEU A O 1
ATOM 634 N N . ARG A 1 85 ? -1.293 -5.827 10.528 1.00 91.56 85 ARG A N 1
ATOM 635 C CA . ARG A 1 85 ? -2.440 -6.746 10.629 1.00 91.56 85 ARG A CA 1
ATOM 636 C C . ARG A 1 85 ? -3.347 -6.383 11.800 1.00 91.56 85 ARG A C 1
ATOM 638 O O . ARG A 1 85 ? -4.552 -6.271 11.604 1.00 91.56 85 ARG A O 1
ATOM 645 N N . LEU A 1 86 ? -2.776 -6.127 12.980 1.00 89.75 86 LEU A N 1
ATOM 646 C CA . LEU A 1 86 ? -3.534 -5.676 14.151 1.00 89.75 86 LEU A CA 1
ATOM 647 C C . LEU A 1 86 ? -4.223 -4.328 13.895 1.00 89.75 86 LEU A C 1
ATOM 649 O O . LEU A 1 86 ? -5.400 -4.169 14.211 1.00 89.75 86 LEU A O 1
ATOM 653 N N . ARG A 1 87 ? -3.527 -3.374 13.260 1.00 90.88 87 ARG A N 1
ATOM 654 C CA . ARG A 1 87 ? -4.101 -2.068 12.895 1.00 90.88 87 ARG A CA 1
ATOM 655 C C . ARG A 1 87 ? -5.261 -2.187 11.900 1.00 90.88 87 ARG A C 1
ATOM 657 O O . ARG A 1 87 ? -6.222 -1.424 11.990 1.00 90.88 87 ARG A O 1
ATOM 664 N N . MET A 1 88 ? -5.182 -3.120 10.954 1.00 93.69 88 MET A N 1
ATOM 665 C CA . MET A 1 88 ? -6.214 -3.332 9.936 1.00 93.69 88 MET A CA 1
ATOM 666 C C . MET A 1 88 ? -7.498 -3.959 10.491 1.00 93.69 88 MET A C 1
ATOM 668 O O . MET A 1 88 ? -8.544 -3.789 9.871 1.00 93.69 88 MET A O 1
ATOM 672 N N . LEU A 1 89 ? -7.471 -4.590 11.675 1.00 92.69 89 LEU A N 1
ATOM 673 C CA . LEU A 1 89 ? -8.680 -5.122 12.327 1.00 92.69 89 LEU A CA 1
ATOM 674 C C . LEU A 1 89 ? -9.731 -4.039 12.626 1.00 92.69 89 LEU A C 1
ATOM 676 O O . LEU A 1 89 ? -10.919 -4.341 12.680 1.00 92.69 89 LEU A O 1
ATOM 680 N N . SER A 1 90 ? -9.315 -2.781 12.808 1.00 93.88 90 SER A N 1
ATOM 681 C CA . SER A 1 90 ? -10.210 -1.637 13.052 1.00 93.88 90 SER A CA 1
ATOM 682 C C . SER A 1 90 ? -10.440 -0.752 11.817 1.00 93.88 90 SER A C 1
ATOM 684 O O . SER A 1 90 ? -11.046 0.320 11.927 1.00 93.88 90 SER A O 1
ATOM 686 N N . CYS A 1 91 ? -9.959 -1.177 10.643 1.00 96.38 91 CYS A N 1
ATOM 687 C CA . CYS A 1 91 ? -10.146 -0.466 9.382 1.00 96.38 91 CYS A CA 1
ATOM 688 C C . CYS A 1 91 ? -11.501 -0.829 8.758 1.00 96.38 91 CYS A C 1
ATOM 690 O O . CYS A 1 91 ? -11.703 -1.950 8.293 1.00 96.38 91 CYS A O 1
ATOM 692 N N . ALA A 1 92 ? -12.421 0.134 8.696 1.00 97.44 92 ALA A N 1
ATOM 693 C CA . ALA A 1 92 ? -13.814 -0.116 8.322 1.00 97.44 92 ALA A CA 1
ATOM 694 C C . ALA A 1 92 ? -13.996 -0.604 6.874 1.00 97.44 92 ALA A C 1
ATOM 696 O O . ALA A 1 92 ? -14.927 -1.350 6.598 1.00 97.44 92 ALA A O 1
ATOM 697 N N . ASN A 1 93 ? -13.113 -0.200 5.957 1.00 97.38 93 ASN A N 1
ATOM 698 C CA . ASN A 1 93 ? -13.165 -0.571 4.539 1.00 97.38 93 ASN A CA 1
ATOM 699 C C . ASN A 1 93 ? -12.032 -1.524 4.116 1.00 97.38 93 ASN A C 1
ATOM 701 O O . ASN A 1 93 ? -11.680 -1.583 2.941 1.00 97.38 93 ASN A O 1
ATOM 705 N N . ALA A 1 94 ? -11.445 -2.282 5.052 1.00 95.69 94 ALA A N 1
ATOM 706 C CA . ALA A 1 94 ? -10.382 -3.241 4.726 1.00 95.69 94 ALA A CA 1
ATOM 707 C C . ALA A 1 94 ? -10.828 -4.302 3.701 1.00 95.69 94 ALA A C 1
ATOM 709 O O . ALA A 1 94 ? -10.051 -4.679 2.827 1.00 95.69 94 ALA A O 1
ATOM 710 N N . GLY A 1 95 ? -12.087 -4.748 3.779 1.00 95.69 95 GLY A N 1
ATOM 711 C CA . GLY A 1 95 ? -12.665 -5.733 2.856 1.00 95.69 95 GLY A CA 1
ATOM 712 C C . GLY A 1 95 ? -12.887 -5.224 1.427 1.00 95.69 95 GLY A C 1
ATOM 713 O O . GLY A 1 95 ? -13.206 -6.014 0.547 1.00 95.69 95 GLY A O 1
ATOM 714 N N . GLU A 1 96 ? -12.708 -3.926 1.173 1.00 97.88 96 GLU A N 1
ATOM 715 C CA . GLU A 1 96 ? -12.875 -3.323 -0.156 1.00 97.88 96 GLU A CA 1
ATOM 716 C C . GLU A 1 96 ? -11.564 -3.268 -0.962 1.00 97.88 96 GLU A C 1
ATOM 718 O O . GLU A 1 96 ? -11.556 -2.750 -2.083 1.00 97.88 96 GLU A O 1
ATOM 723 N N . LEU A 1 97 ? -10.451 -3.760 -0.399 1.00 97.38 97 LEU A N 1
ATOM 724 C CA . LEU A 1 97 ? -9.151 -3.816 -1.071 1.00 97.38 97 LEU A CA 1
ATOM 725 C C . LEU A 1 97 ? -9.237 -4.639 -2.363 1.00 97.38 97 LEU A C 1
ATOM 727 O O . LEU A 1 97 ? -9.625 -5.806 -2.352 1.00 97.38 97 LEU A O 1
ATOM 731 N N . ARG A 1 98 ? -8.841 -4.034 -3.487 1.00 97.88 98 ARG A N 1
ATOM 732 C CA . ARG A 1 98 ? -8.905 -4.642 -4.822 1.00 97.88 98 ARG A CA 1
ATOM 733 C C . ARG A 1 98 ? -7.586 -4.481 -5.561 1.00 97.88 98 ARG A C 1
ATOM 735 O O . ARG A 1 98 ? -7.119 -3.363 -5.792 1.00 97.88 98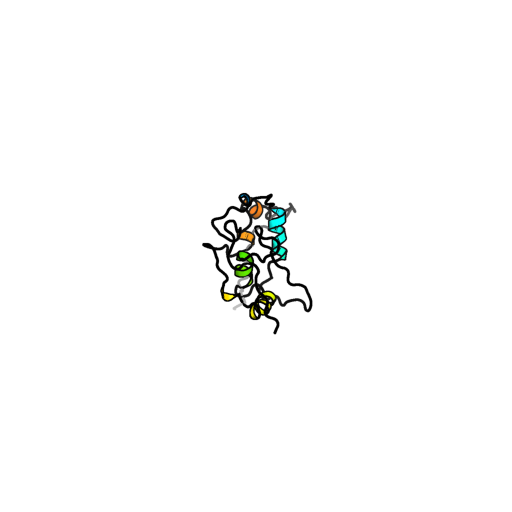 ARG A O 1
ATOM 742 N N . LEU A 1 99 ? -7.027 -5.616 -5.964 1.00 98.06 99 LEU A N 1
ATOM 743 C CA . LEU A 1 99 ? -5.809 -5.705 -6.762 1.00 98.06 99 LEU A CA 1
ATOM 744 C C . LEU A 1 99 ? -6.110 -5.643 -8.257 1.00 98.06 99 LEU A C 1
ATOM 746 O O . LEU A 1 99 ? -7.225 -5.921 -8.701 1.00 98.06 99 LEU A O 1
ATOM 750 N N . ARG A 1 100 ? -5.082 -5.306 -9.031 1.00 97.44 100 ARG A N 1
ATOM 751 C CA . ARG A 1 100 ? -5.083 -5.350 -10.492 1.00 97.44 100 ARG A CA 1
ATOM 752 C C . ARG A 1 100 ? -4.052 -6.364 -10.967 1.00 97.44 100 ARG A C 1
ATOM 754 O O . ARG A 1 100 ? -2.859 -6.119 -10.840 1.00 97.44 100 ARG A O 1
ATOM 761 N N . GLY A 1 101 ? -4.507 -7.460 -11.566 1.00 96.81 101 GLY A N 1
ATOM 762 C CA . GLY A 1 101 ? -3.618 -8.470 -12.144 1.00 96.81 101 GLY A CA 1
ATOM 763 C C . GLY A 1 101 ? -2.721 -9.172 -11.119 1.00 96.81 101 GLY A C 1
ATOM 764 O O . GLY A 1 101 ? -2.902 -9.050 -9.903 1.00 96.81 101 GLY A O 1
ATOM 765 N N . ALA A 1 102 ? -1.756 -9.934 -11.630 1.00 97.44 102 ALA A N 1
ATOM 766 C CA . ALA A 1 102 ? -0.812 -10.680 -10.809 1.00 97.44 102 ALA A CA 1
ATOM 767 C C . ALA A 1 102 ? 0.176 -9.747 -10.089 1.00 97.44 102 ALA A C 1
ATOM 769 O O . ALA A 1 102 ? 0.587 -8.720 -10.631 1.00 97.44 102 ALA A O 1
ATOM 770 N N . GLN A 1 103 ? 0.545 -10.122 -8.862 1.00 97.38 103 GLN A N 1
ATOM 771 C CA . GLN A 1 103 ? 1.436 -9.346 -7.999 1.00 97.38 103 GLN A CA 1
ATOM 772 C C . GLN A 1 103 ? 2.788 -10.041 -7.818 1.00 97.38 103 GLN A C 1
ATOM 774 O O . GLN A 1 103 ? 2.855 -11.271 -7.711 1.00 97.38 103 GLN A O 1
ATOM 779 N N . HIS A 1 104 ? 3.852 -9.246 -7.717 1.00 96.38 104 HIS A N 1
ATOM 780 C CA . HIS A 1 104 ? 5.150 -9.707 -7.243 1.00 96.38 104 HIS A CA 1
ATOM 781 C C . HIS A 1 104 ? 5.043 -10.262 -5.817 1.00 96.38 104 HIS A C 1
ATOM 783 O O . HIS A 1 104 ? 4.320 -9.727 -4.976 1.00 96.38 104 HIS A O 1
ATOM 789 N N . GLN A 1 105 ? 5.769 -11.351 -5.556 1.00 93.50 105 GLN A N 1
ATOM 790 C CA . GLN A 1 105 ? 5.754 -12.038 -4.259 1.00 93.50 105 GLN A CA 1
ATOM 791 C C . GLN A 1 105 ? 6.745 -11.447 -3.255 1.00 93.50 105 GLN A C 1
ATOM 793 O O . GLN A 1 105 ? 6.586 -11.647 -2.056 1.00 93.50 105 GLN A O 1
ATOM 798 N N . THR A 1 106 ? 7.759 -10.731 -3.741 1.00 93.94 106 THR A N 1
ATOM 799 C CA . THR A 1 106 ? 8.788 -10.096 -2.917 1.00 93.94 106 THR A CA 1
ATOM 800 C C . THR A 1 106 ? 8.966 -8.644 -3.331 1.00 93.94 106 THR A C 1
ATOM 802 O O . THR A 1 106 ? 8.638 -8.265 -4.458 1.00 93.94 106 THR A O 1
ATOM 805 N N . PHE A 1 107 ? 9.493 -7.832 -2.418 1.00 94.75 107 PHE A N 1
ATOM 806 C CA . PHE A 1 107 ? 9.811 -6.437 -2.699 1.00 94.75 107 PHE A CA 1
ATOM 807 C C . PHE A 1 107 ? 10.937 -6.310 -3.734 1.00 94.75 107 PHE A C 1
ATOM 809 O O . PHE A 1 107 ? 10.870 -5.482 -4.629 1.00 94.75 107 PHE A O 1
ATOM 816 N N . GLU A 1 108 ? 11.946 -7.173 -3.682 1.00 94.81 108 GLU A N 1
ATOM 817 C CA . GLU A 1 108 ? 13.076 -7.145 -4.615 1.00 94.81 108 GLU A CA 1
ATOM 818 C C . GLU A 1 108 ? 12.615 -7.347 -6.061 1.00 94.81 108 GLU A C 1
ATOM 820 O O . GLU A 1 108 ? 13.183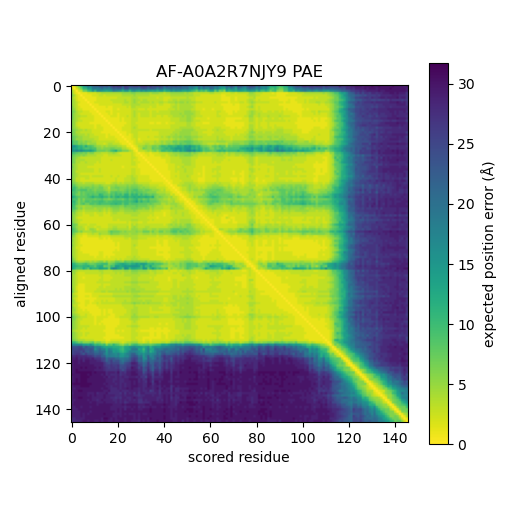 -6.767 -6.980 1.00 94.81 108 GLU A O 1
ATOM 825 N N . ALA A 1 109 ? 11.550 -8.128 -6.264 1.00 95.00 109 ALA A N 1
ATOM 826 C CA . ALA A 1 109 ? 10.988 -8.363 -7.584 1.00 95.00 109 ALA A CA 1
ATOM 827 C C . ALA A 1 109 ? 10.264 -7.135 -8.165 1.00 95.00 109 ALA A C 1
ATOM 829 O O . ALA A 1 109 ? 10.034 -7.113 -9.369 1.00 95.00 109 ALA A O 1
ATOM 830 N N . THR A 1 110 ? 9.931 -6.123 -7.351 1.00 94.69 110 THR A N 1
ATOM 831 C CA . THR A 1 110 ? 9.375 -4.853 -7.847 1.00 94.69 110 THR A CA 1
ATOM 832 C C . THR A 1 110 ? 10.462 -3.906 -8.350 1.00 94.69 110 THR A C 1
ATOM 834 O O . THR A 1 110 ? 10.154 -2.939 -9.045 1.00 94.69 110 THR A O 1
ATOM 837 N N . LEU A 1 111 ? 11.733 -4.145 -8.008 1.00 94.19 111 LEU A N 1
ATOM 838 C CA . LEU A 1 111 ? 12.849 -3.330 -8.480 1.00 94.19 111 LEU A CA 1
ATOM 839 C C . LEU A 1 111 ? 13.171 -3.654 -9.951 1.00 94.19 111 LEU A C 1
ATOM 841 O O . LEU A 1 111 ? 13.114 -4.818 -10.355 1.00 94.19 111 LEU A O 1
ATOM 845 N N . PRO A 1 112 ? 13.563 -2.660 -10.769 1.00 88.00 112 PRO A N 1
ATOM 846 C CA . PRO A 1 112 ? 13.990 -2.918 -12.134 1.00 88.00 112 PRO A CA 1
ATOM 847 C C . PRO A 1 112 ? 15.206 -3.844 -12.188 1.00 88.00 112 PRO A C 1
ATOM 849 O O . PRO A 1 112 ? 16.089 -3.794 -11.332 1.00 88.00 112 PRO A O 1
ATOM 852 N N . ARG A 1 113 ? 15.275 -4.670 -13.235 1.00 73.00 113 ARG A N 1
ATOM 853 C CA . ARG A 1 113 ? 16.244 -5.771 -13.365 1.00 73.00 113 ARG A CA 1
ATOM 854 C C . ARG A 1 113 ? 17.712 -5.337 -13.277 1.00 73.00 113 ARG A C 1
ATOM 856 O O . ARG A 1 113 ? 18.536 -6.112 -12.811 1.00 73.00 113 ARG A O 1
ATOM 863 N N . GLU A 1 114 ? 18.035 -4.106 -13.661 1.00 63.00 114 GLU A N 1
ATOM 864 C CA . GLU A 1 114 ? 19.393 -3.552 -13.557 1.00 63.00 114 GLU A CA 1
ATOM 865 C C . GLU A 1 114 ? 19.819 -3.304 -12.097 1.00 63.00 114 GLU A C 1
ATOM 867 O O . GLU A 1 114 ? 20.983 -3.492 -11.750 1.00 63.00 114 GLU A O 1
ATOM 872 N N . ALA A 1 115 ? 18.871 -2.991 -11.206 1.00 53.75 115 ALA A N 1
ATOM 873 C CA . ALA A 1 115 ? 19.126 -2.803 -9.777 1.00 53.75 115 ALA A CA 1
ATOM 874 C C . ALA A 1 115 ? 19.327 -4.134 -9.028 1.00 53.75 115 ALA A C 1
ATOM 876 O O . ALA A 1 115 ? 20.070 -4.189 -8.050 1.00 53.75 115 ALA A O 1
ATOM 877 N N . ALA A 1 116 ? 18.712 -5.222 -9.506 1.00 49.50 116 ALA A N 1
ATOM 878 C CA . ALA A 1 116 ? 18.814 -6.551 -8.896 1.00 49.50 116 ALA A CA 1
ATOM 879 C C . ALA A 1 116 ? 20.195 -7.218 -9.085 1.00 49.50 116 ALA A C 1
ATOM 881 O O . ALA A 1 116 ? 20.522 -8.167 -8.375 1.00 49.50 116 ALA A O 1
ATOM 882 N N . HIS A 1 117 ? 21.021 -6.725 -10.017 1.00 44.47 117 HIS A N 1
ATOM 883 C CA . HIS A 1 117 ? 22.368 -7.247 -10.285 1.00 44.47 117 HIS A CA 1
ATOM 884 C C . HIS A 1 117 ? 23.492 -6.507 -9.536 1.00 44.47 117 HIS A C 1
ATOM 886 O O . HIS A 1 117 ? 24.630 -6.973 -9.534 1.00 44.47 117 HIS A O 1
ATOM 892 N N . ALA A 1 118 ? 23.203 -5.390 -8.857 1.00 47.34 118 ALA A N 1
ATOM 893 C CA . ALA A 1 118 ? 24.224 -4.561 -8.208 1.00 47.34 118 ALA A CA 1
ATOM 894 C C . ALA A 1 118 ? 24.746 -5.111 -6.860 1.00 47.34 118 ALA A C 1
ATOM 896 O O . ALA A 1 118 ? 25.628 -4.506 -6.255 1.00 47.34 118 ALA A O 1
ATOM 897 N N . THR A 1 119 ? 24.244 -6.252 -6.369 1.00 46.38 119 THR A N 1
ATOM 898 C CA . THR A 1 119 ? 24.650 -6.825 -5.065 1.00 46.38 119 THR A CA 1
ATOM 899 C C . THR A 1 119 ? 25.619 -8.007 -5.167 1.00 46.38 119 THR A C 1
ATOM 901 O O . THR A 1 119 ? 25.793 -8.758 -4.212 1.00 46.38 119 THR A O 1
ATOM 904 N N . THR A 1 120 ? 26.312 -8.190 -6.292 1.00 48.53 120 THR A N 1
ATOM 905 C CA . THR A 1 120 ? 27.436 -9.142 -6.357 1.00 48.53 120 THR A CA 1
ATOM 906 C C . THR A 1 120 ? 28.658 -8.498 -6.990 1.00 48.53 120 THR A C 1
ATOM 908 O O . THR A 1 120 ? 29.109 -8.886 -8.061 1.00 48.53 120 THR A O 1
ATOM 911 N N . THR A 1 121 ? 29.232 -7.526 -6.286 1.00 40.34 121 THR A N 1
ATOM 912 C CA . THR A 1 121 ? 30.661 -7.236 -6.421 1.00 40.34 121 THR A CA 1
ATOM 913 C C . THR A 1 121 ? 31.366 -7.944 -5.267 1.00 40.34 121 THR A C 1
ATOM 915 O O . THR A 1 121 ? 31.220 -7.504 -4.124 1.00 40.34 121 THR A O 1
ATOM 918 N N . PRO A 1 122 ? 32.138 -9.022 -5.494 1.0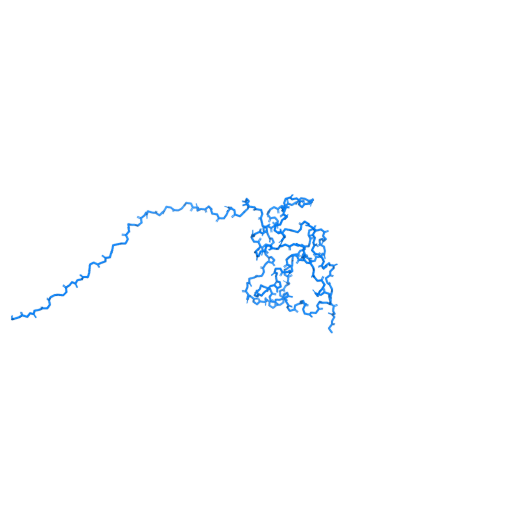0 45.06 122 PRO A N 1
ATOM 919 C CA . PRO A 1 122 ? 33.145 -9.412 -4.527 1.00 45.06 122 PRO A CA 1
ATOM 920 C C . PRO A 1 122 ? 34.204 -8.309 -4.556 1.00 45.06 122 PRO A C 1
ATOM 922 O O . PRO A 1 122 ? 34.945 -8.164 -5.528 1.00 45.06 122 PRO A O 1
ATOM 925 N N . SER A 1 123 ? 34.240 -7.490 -3.504 1.00 45.81 123 SER A N 1
ATOM 926 C CA . SER A 1 123 ? 35.425 -6.699 -3.191 1.00 45.81 123 SER A CA 1
ATOM 927 C C . SER A 1 123 ? 36.579 -7.684 -3.055 1.00 45.81 123 SER A C 1
ATOM 929 O O . SER A 1 123 ? 36.527 -8.579 -2.210 1.00 45.81 123 SER A O 1
ATOM 931 N N . GLY A 1 124 ? 37.559 -7.579 -3.951 1.00 55.00 124 GLY A N 1
ATOM 932 C CA . GLY A 1 124 ? 38.701 -8.475 -3.987 1.00 55.00 124 GLY A CA 1
ATOM 933 C C . GLY A 1 124 ? 39.399 -8.519 -2.634 1.00 55.00 124 GLY A C 1
ATOM 934 O O . GLY A 1 124 ? 40.000 -7.541 -2.196 1.00 55.00 124 GLY A O 1
ATOM 935 N N . ASN A 1 125 ? 39.362 -9.680 -1.997 1.00 53.78 125 ASN A N 1
ATOM 936 C CA . ASN A 1 125 ? 40.340 -10.085 -1.011 1.00 53.78 125 ASN A CA 1
ATOM 937 C C . ASN A 1 125 ? 40.944 -11.411 -1.475 1.00 53.78 125 ASN A C 1
ATOM 939 O O . ASN A 1 125 ? 40.251 -12.393 -1.728 1.00 53.78 125 ASN A O 1
ATOM 943 N N . GLY A 1 126 ? 42.261 -11.397 -1.673 1.00 56.44 126 GLY A N 1
ATOM 944 C CA . GLY A 1 126 ? 43.017 -12.574 -2.062 1.00 56.44 126 GLY A CA 1
ATOM 945 C C . GLY A 1 126 ? 42.824 -13.691 -1.045 1.00 56.44 126 GLY A C 1
ATOM 946 O O . GLY A 1 126 ? 43.185 -13.546 0.120 1.00 56.44 126 GLY A O 1
ATOM 947 N N . TYR A 1 127 ? 42.295 -14.813 -1.514 1.00 46.72 127 TYR A N 1
ATOM 948 C CA . TYR A 1 127 ? 42.397 -16.092 -0.836 1.00 46.72 127 TYR A CA 1
ATOM 949 C C . TYR A 1 127 ? 43.108 -17.045 -1.785 1.00 46.72 127 TYR A C 1
ATOM 951 O O . TYR A 1 127 ? 42.585 -17.405 -2.836 1.00 46.72 127 TYR A O 1
ATOM 959 N N . THR A 1 128 ? 44.332 -17.412 -1.418 1.00 60.53 128 THR A N 1
ATOM 960 C CA . THR A 1 128 ? 45.050 -18.533 -2.020 1.00 60.53 128 THR A CA 1
ATOM 961 C C . THR A 1 128 ? 44.191 -19.786 -1.876 1.00 60.53 128 THR A C 1
ATOM 963 O O . THR A 1 128 ? 43.727 -20.099 -0.778 1.00 60.53 128 THR A O 1
ATOM 966 N N . GLU A 1 129 ? 43.969 -20.484 -2.986 1.00 44.88 129 GLU A N 1
ATOM 967 C CA . GLU A 1 129 ? 43.195 -21.720 -3.051 1.00 44.88 129 GLU A CA 1
ATOM 968 C C . GLU A 1 129 ? 43.743 -22.755 -2.056 1.00 44.88 129 GLU A C 1
ATOM 970 O O . GLU A 1 129 ? 44.925 -23.105 -2.080 1.00 44.88 129 GLU A O 1
ATOM 975 N N . MET A 1 130 ? 42.886 -23.259 -1.163 1.00 53.50 130 MET A N 1
ATOM 976 C CA . MET A 1 130 ? 43.214 -24.455 -0.392 1.00 53.50 130 MET A CA 1
ATOM 977 C C . MET A 1 130 ? 43.079 -25.683 -1.302 1.00 53.50 130 MET A C 1
ATOM 979 O O . MET A 1 130 ? 42.071 -25.802 -2.004 1.00 53.50 130 MET A O 1
ATOM 983 N N . PRO A 1 131 ? 44.048 -26.615 -1.298 1.00 64.69 131 PRO A N 1
ATOM 984 C CA . PRO A 1 131 ? 43.961 -27.818 -2.111 1.00 64.69 131 PRO A CA 1
ATOM 985 C C . PRO A 1 131 ? 42.780 -28.704 -1.674 1.00 64.69 131 PRO A C 1
ATOM 987 O O . PRO A 1 131 ? 42.384 -28.679 -0.503 1.00 64.69 131 PRO A O 1
ATOM 990 N N . PRO A 1 132 ? 42.221 -29.505 -2.598 1.00 58.12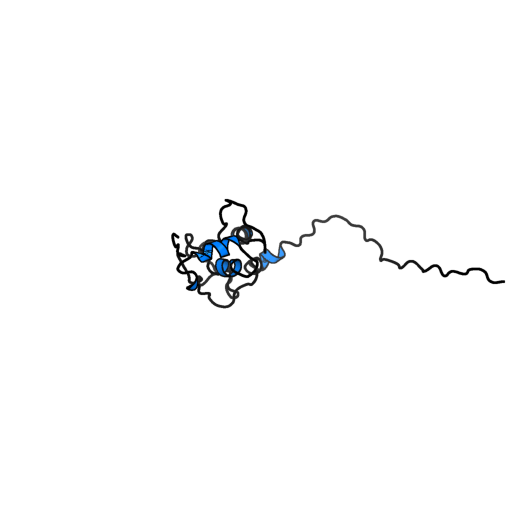 132 PRO A N 1
ATOM 991 C CA . PRO A 1 132 ? 41.049 -30.327 -2.333 1.00 58.12 132 PRO A CA 1
ATOM 992 C C . PRO A 1 132 ? 41.289 -31.320 -1.191 1.00 58.12 132 PRO A C 1
ATOM 994 O O . PRO A 1 132 ? 42.362 -31.913 -1.058 1.00 58.12 132 PRO A O 1
ATOM 997 N N . TRP A 1 133 ? 40.248 -31.502 -0.376 1.00 51.31 133 TRP A N 1
ATOM 998 C CA . TRP A 1 133 ? 40.217 -32.433 0.747 1.00 51.31 133 TRP A CA 1
ATOM 999 C C . TRP A 1 133 ? 40.579 -33.853 0.292 1.00 51.31 133 TRP A C 1
ATOM 1001 O O . TRP A 1 133 ? 39.915 -34.428 -0.571 1.00 51.31 133 TRP A O 1
ATOM 1011 N N . GLN A 1 134 ? 41.624 -34.425 0.894 1.00 61.44 134 GLN A N 1
ATOM 1012 C CA . GLN A 1 134 ? 41.967 -35.837 0.745 1.00 61.44 134 GLN A CA 1
ATOM 1013 C C . GLN A 1 134 ? 41.469 -36.604 1.980 1.00 61.44 134 GLN A C 1
ATOM 1015 O O . GLN A 1 134 ? 41.781 -36.201 3.107 1.00 61.44 134 GLN A O 1
ATOM 1020 N N . PRO A 1 135 ? 40.728 -37.713 1.817 1.00 53.34 135 PRO A N 1
ATOM 1021 C CA . PRO A 1 135 ? 40.337 -38.547 2.944 1.00 53.34 135 PRO A CA 1
ATOM 1022 C C . PRO A 1 135 ? 41.578 -39.140 3.620 1.00 53.34 135 PRO A C 1
ATOM 1024 O O . PRO A 1 135 ? 42.460 -39.696 2.962 1.00 53.34 135 PRO A O 1
ATOM 1027 N N . ARG A 1 136 ? 41.642 -39.057 4.955 1.00 56.09 136 ARG A N 1
ATOM 1028 C CA . ARG A 1 136 ? 42.649 -39.785 5.739 1.00 56.09 136 ARG A CA 1
ATOM 1029 C C . ARG A 1 136 ? 42.489 -41.281 5.476 1.00 56.09 136 ARG A C 1
ATOM 1031 O O . ARG A 1 136 ? 41.392 -41.816 5.641 1.00 56.09 136 ARG A O 1
ATOM 1038 N N . ARG A 1 137 ? 43.582 -41.959 5.106 1.00 58.94 137 ARG A N 1
ATOM 1039 C CA . ARG A 1 137 ? 43.609 -43.424 5.091 1.00 58.94 137 ARG A CA 1
ATOM 1040 C C . ARG A 1 137 ? 43.248 -43.926 6.487 1.00 58.94 137 ARG A C 1
ATOM 1042 O O . ARG A 1 137 ? 43.802 -43.463 7.482 1.00 58.94 137 ARG A O 1
ATOM 1049 N N . ARG A 1 138 ? 42.292 -44.848 6.531 1.00 46.88 138 ARG A N 1
ATOM 1050 C CA . ARG A 1 138 ? 41.989 -45.664 7.701 1.00 46.88 138 ARG A CA 1
ATOM 1051 C C . ARG A 1 138 ? 43.255 -46.456 8.025 1.00 46.88 138 ARG A C 1
ATOM 1053 O O . ARG A 1 138 ? 43.770 -47.145 7.152 1.00 46.88 138 ARG A O 1
ATOM 1060 N N . ASN A 1 139 ? 43.770 -46.310 9.239 1.00 51.09 139 ASN A N 1
ATOM 1061 C CA . ASN A 1 139 ? 44.804 -47.200 9.745 1.00 51.09 139 ASN A CA 1
ATOM 1062 C C . ASN A 1 139 ? 44.139 -48.570 9.920 1.00 51.09 139 ASN A C 1
ATOM 1064 O O . ASN A 1 139 ? 43.224 -48.693 10.732 1.00 51.09 139 ASN A O 1
ATOM 1068 N N . GLU A 1 140 ? 44.530 -49.551 9.114 1.00 49.88 140 GLU A N 1
ATOM 1069 C CA . GLU A 1 140 ? 44.170 -50.946 9.347 1.00 49.88 140 GLU A CA 1
ATOM 1070 C C . GLU A 1 140 ? 45.061 -51.471 10.475 1.00 49.88 140 GLU A C 1
ATOM 1072 O O . GLU A 1 140 ? 46.289 -51.461 10.387 1.00 49.88 140 GLU A O 1
ATOM 1077 N N . GLU A 1 141 ? 44.405 -51.827 11.577 1.00 52.28 141 GLU A N 1
ATOM 1078 C CA . GLU A 1 141 ? 44.949 -52.586 12.695 1.00 52.28 141 GLU A CA 1
ATOM 1079 C C . GLU A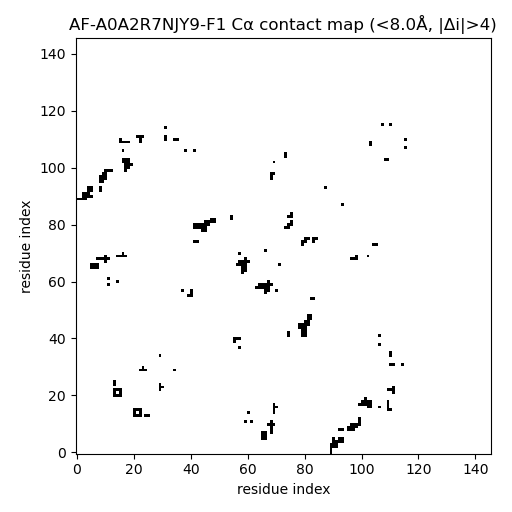 1 141 ? 45.546 -53.909 12.214 1.00 52.28 141 GLU A C 1
ATOM 1081 O O . GLU A 1 141 ? 44.910 -54.644 11.464 1.00 52.28 141 GLU A O 1
ATOM 1086 N N . THR A 1 142 ? 46.692 -54.283 12.773 1.00 48.16 142 THR A N 1
ATOM 1087 C CA . THR A 1 142 ? 46.982 -55.697 13.024 1.00 48.16 142 THR A CA 1
ATOM 1088 C C . THR A 1 142 ? 47.537 -55.827 14.431 1.00 48.16 142 THR A C 1
ATOM 1090 O O . THR A 1 142 ? 48.705 -55.531 14.692 1.00 48.16 142 THR A O 1
ATOM 1093 N N . ALA A 1 143 ? 46.647 -56.230 15.337 1.00 47.84 143 ALA A N 1
ATOM 1094 C CA . ALA A 1 143 ? 46.997 -56.886 16.582 1.00 47.84 143 ALA A CA 1
ATOM 1095 C C . ALA A 1 143 ? 47.641 -58.253 16.283 1.00 47.84 143 ALA A C 1
ATOM 1097 O O . ALA A 1 143 ? 47.349 -58.883 15.266 1.00 47.84 143 ALA A O 1
ATOM 1098 N N . LEU A 1 144 ? 48.542 -58.655 17.178 1.00 49.91 144 LEU A N 1
ATOM 1099 C CA . LEU A 1 144 ? 49.213 -59.953 17.230 1.00 49.91 144 LEU A CA 1
ATOM 1100 C C . LEU A 1 144 ? 48.222 -61.125 17.272 1.00 49.91 144 LEU A C 1
ATOM 1102 O O . LEU A 1 144 ? 47.264 -61.072 18.037 1.00 49.91 144 LEU A O 1
ATOM 1106 N N . ASP A 1 145 ? 48.572 -62.214 16.585 1.00 47.72 145 ASP A N 1
ATOM 1107 C CA . ASP A 1 145 ? 48.212 -63.580 16.981 1.00 47.72 145 ASP A CA 1
ATOM 1108 C C . ASP A 1 145 ? 49.328 -64.557 16.554 1.00 47.72 145 ASP A C 1
ATOM 1110 O O . ASP A 1 145 ? 49.488 -64.847 15.361 1.00 47.72 145 ASP A O 1
ATOM 1114 N N . GLN A 1 146 ? 50.129 -64.981 17.545 1.00 51.38 146 GLN A N 1
ATOM 1115 C CA . GLN A 1 146 ? 50.749 -66.306 17.775 1.00 51.38 146 GLN A CA 1
ATOM 1116 C C . GLN A 1 146 ? 51.916 -66.212 18.764 1.00 51.38 146 GLN A C 1
ATOM 1118 O O . GLN A 1 146 ? 52.879 -65.461 18.490 1.00 51.38 146 GLN A O 1
#

Foldseek 3Di:
DDFAAFPDQEADPQDLQALPHDQVPQPDDDDLVVLVVCVVLKAQFPDDDDPPDDRRFDADSVGRVGGHLSVLVQQCDHRIPPPSVVVCVRHPCSVSHDYDHDGDNDSLSSHPPVVNPPPDDPPDDDDDDDDDDDDDDDPDDDDDDD

Secondary structure (DSSP, 8-state):
---B--S--BPPTT-TTBTT--GGG-TTT--HHHHHHGGGGSPPTTPPPPTTPPPP-PBPSSSTTSB-HHHHHHHHSTTS-HHHHHHHTTBTTGGG-B--S-B-SSSGGGS-TTGGGTT--------PPPPPPPPPPP--------

Radius of gyration: 25.17 Å; Cα contacts (8 Å, |Δi|>4): 160; chains: 1; bounding box: 65×79×39 Å

Mean predicted aligned error: 11.94 Å

Sequence (146 aa):
MTSWKLKQTAQCAKCPWRVDVDPHEIPNGYSVDKHAALASTIAAPGALPDPGAPLRVMACHETEDAHCVGWLHHQLGQGNNLALRLRMLSCANAGELRLRGAQHQTFEATLPREAAHATTTPSGNGYTEMPPWQPRRRNEETALDQ

Solvent-accessible surface area (backbone atoms only — not comparable to full-atom values): 9589 Å² total; per-residue (Å²): 130,89,68,46,68,70,84,54,40,66,40,65,92,72,37,40,40,24,72,90,40,66,48,82,75,36,81,92,74,63,48,71,69,66,53,59,60,48,56,76,44,58,54,58,66,73,51,76,67,63,87,89,59,80,83,64,72,54,57,20,93,93,41,71,94,24,63,23,48,54,56,49,56,58,37,60,38,90,54,22,26,56,58,58,48,62,58,47,75,49,30,74,52,58,90,59,59,40,82,65,82,61,64,50,91,48,74,73,70,41,50,58,74,77,67,72,61,71,83,73,71,80,77,87,69,94,70,82,83,78,79,82,90,72,83,78,79,79,81,79,82,80,81,91,89,135